Protein AF-A0A0K8RK42-F1 (afdb_monomer)

Foldseek 3Di:
DVVVVVVVVVVVCVVPDDPVPDDDDDDDDPPDDDDPVNVVVVVVVVVVVCCVVPPDCVPDDDDDDDDPDDDDDPVRVVVVVVD

Radius of gyration: 38.53 Å; Cα contacts (8 Å, |Δi|>4): 2; chains: 1; bounding box: 60×52×88 Å

pLDDT: mean 89.81, std 7.63, range [57.62, 97.62]

Mean predicted aligned error: 13.76 Å

Organism: Ixodes ricinus (NCBI:txid34613)

Secondary structure (DSSP, 8-state):
-HHHHHHHHHHHHHHT--GGGSPP--------PPPHHHHHHHHHHHHHHHHHHT--GGGSPP-------PPPPHHHHHHHHT-

Structure (mmCIF, N/CA/C/O backbone):
data_AF-A0A0K8RK42-F1
#
_entry.id   AF-A0A0K8RK42-F1
#
loop_
_atom_site.group_PDB
_atom_site.id
_atom_site.type_symbol
_atom_site.label_atom_id
_atom_site.label_alt_id
_atom_site.label_comp_id
_atom_site.label_asym_id
_atom_site.label_entity_id
_atom_site.label_seq_id
_atom_site.pdbx_PDB_ins_code
_atom_site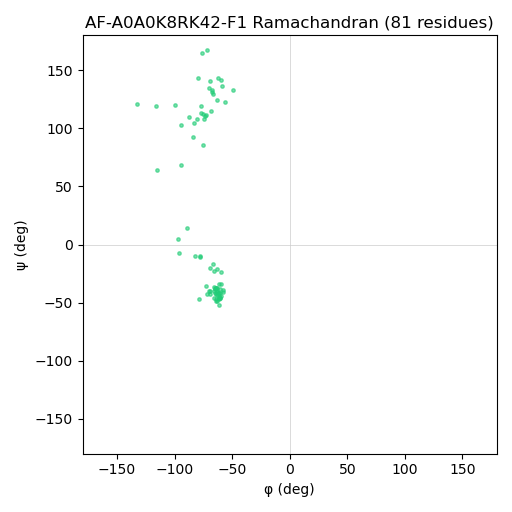.Cartn_x
_atom_site.Cartn_y
_atom_site.Cartn_z
_atom_site.occupancy
_atom_site.B_iso_or_equiv
_atom_site.auth_seq_id
_atom_site.auth_comp_id
_atom_site.auth_asym_id
_atom_site.auth_atom_id
_atom_site.pdbx_PDB_model_num
ATOM 1 N N . MET A 1 1 ? 8.152 38.782 -51.455 1.00 57.62 1 MET A N 1
ATOM 2 C CA . MET A 1 1 ? 9.052 38.312 -52.535 1.00 57.62 1 MET A CA 1
ATOM 3 C C . MET A 1 1 ? 10.325 37.614 -52.033 1.00 57.62 1 MET A C 1
ATOM 5 O O . MET A 1 1 ? 10.857 36.804 -52.774 1.00 57.62 1 MET A O 1
ATOM 9 N N . ASN A 1 2 ? 10.788 37.812 -50.787 1.00 63.50 2 ASN A N 1
ATOM 10 C CA . ASN A 1 2 ? 11.985 37.113 -50.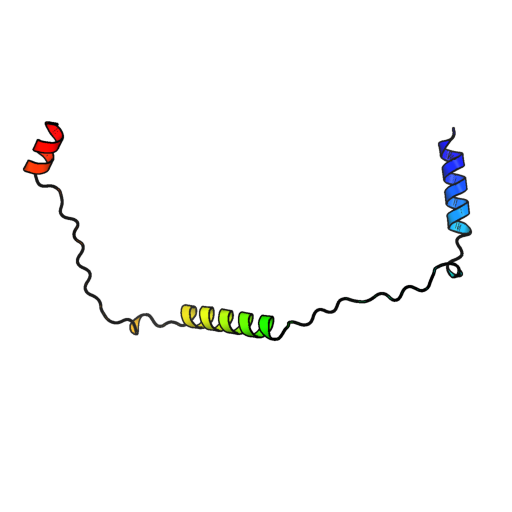264 1.00 63.50 2 ASN A CA 1
ATOM 11 C C . ASN A 1 2 ? 11.741 35.682 -49.735 1.00 63.50 2 ASN A C 1
ATOM 13 O O . ASN A 1 2 ? 12.690 34.956 -49.456 1.00 63.50 2 ASN A O 1
ATOM 17 N N . SER A 1 3 ? 10.485 35.259 -49.589 1.00 73.31 3 SER A N 1
ATOM 18 C CA . SER A 1 3 ? 10.100 33.948 -49.049 1.00 73.31 3 SER A CA 1
ATOM 19 C C . SER A 1 3 ? 10.393 32.790 -50.009 1.00 73.31 3 SER A C 1
ATOM 21 O O . SER A 1 3 ? 10.920 31.762 -49.586 1.00 73.31 3 SER A O 1
ATOM 23 N N . ASP A 1 4 ? 10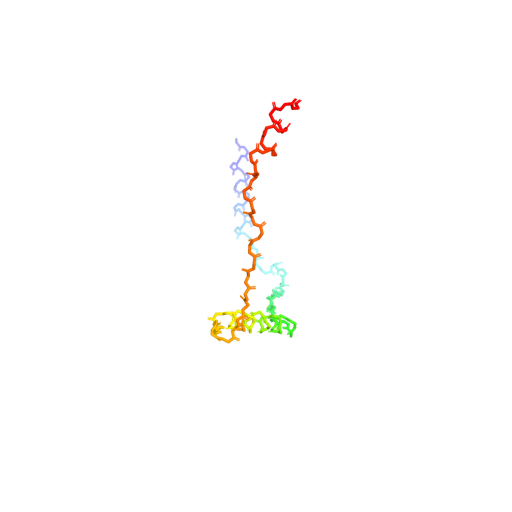.105 32.965 -51.301 1.00 79.19 4 ASP A N 1
ATOM 24 C CA . ASP A 1 4 ? 10.258 31.901 -52.303 1.00 79.19 4 ASP A CA 1
ATOM 25 C C . ASP A 1 4 ? 11.725 31.622 -52.629 1.00 79.19 4 ASP A C 1
ATOM 27 O O . ASP A 1 4 ? 12.124 30.466 -52.770 1.00 79.19 4 ASP A O 1
ATOM 31 N N . SER A 1 5 ? 12.548 32.673 -52.643 1.00 83.12 5 SER A N 1
ATOM 32 C CA . SER A 1 5 ? 14.002 32.559 -52.791 1.00 83.12 5 SER A CA 1
ATOM 33 C C . SER A 1 5 ? 14.619 31.755 -51.638 1.00 83.12 5 SER A C 1
ATOM 35 O O . SER A 1 5 ? 15.353 30.789 -51.860 1.00 83.12 5 SER A O 1
ATOM 37 N N . ASN A 1 6 ? 14.224 32.060 -50.397 1.00 86.38 6 ASN A N 1
ATOM 38 C CA . ASN A 1 6 ? 14.694 31.334 -49.216 1.00 86.38 6 ASN A CA 1
ATOM 39 C C . ASN A 1 6 ? 14.236 29.866 -49.212 1.00 86.38 6 ASN A C 1
ATOM 41 O O . ASN A 1 6 ? 15.007 28.974 -48.850 1.00 86.38 6 ASN A O 1
ATOM 45 N N . ARG A 1 7 ? 13.003 29.589 -49.658 1.00 89.88 7 ARG A N 1
ATOM 46 C CA . ARG A 1 7 ? 12.486 28.218 -49.790 1.00 89.88 7 ARG A CA 1
ATOM 47 C C . ARG A 1 7 ? 13.253 27.422 -50.844 1.00 89.88 7 ARG A C 1
ATOM 49 O O . ARG A 1 7 ? 13.577 26.259 -50.608 1.00 89.88 7 ARG A O 1
ATOM 56 N N . GLN A 1 8 ? 13.568 28.035 -51.983 1.00 88.19 8 GLN A N 1
ATOM 57 C CA . GLN A 1 8 ? 14.315 27.376 -53.050 1.00 88.19 8 GLN A CA 1
ATOM 58 C C . GLN A 1 8 ? 15.751 27.047 -52.619 1.00 88.19 8 GLN A C 1
ATOM 60 O O . GLN A 1 8 ? 16.230 25.942 -52.882 1.00 88.19 8 GLN A O 1
ATOM 65 N N . ALA A 1 9 ? 16.401 27.959 -51.891 1.00 88.00 9 ALA A N 1
ATOM 66 C CA . ALA A 1 9 ? 17.720 27.725 -51.307 1.00 88.00 9 ALA A CA 1
ATOM 67 C C . ALA A 1 9 ? 17.706 26.563 -50.295 1.00 88.00 9 ALA A C 1
ATOM 69 O O . ALA A 1 9 ? 18.554 25.672 -50.360 1.00 88.00 9 ALA A O 1
ATOM 70 N N . LEU A 1 10 ? 16.703 26.509 -49.410 1.00 90.56 10 LEU A N 1
ATOM 71 C CA . LEU A 1 10 ? 16.538 25.415 -48.446 1.00 90.56 10 LEU A CA 1
ATOM 72 C C . LEU A 1 10 ? 16.356 24.054 -49.138 1.00 90.56 10 LEU A C 1
ATOM 74 O O . LEU A 1 10 ? 17.013 23.081 -48.769 1.00 90.56 10 LEU A O 1
ATOM 78 N N . LEU A 1 11 ? 15.500 23.982 -50.162 1.00 91.56 11 LEU A N 1
ATOM 79 C CA . LEU A 1 11 ? 15.264 22.748 -50.918 1.00 91.56 11 LEU A CA 1
ATOM 80 C C . LEU A 1 11 ? 16.519 22.276 -51.662 1.00 91.56 11 LEU A C 1
ATOM 82 O O . LEU A 1 11 ? 16.771 21.073 -51.719 1.00 91.56 11 LEU A O 1
ATOM 86 N N . GLY A 1 12 ? 17.316 23.202 -52.205 1.00 89.31 12 GLY A N 1
ATOM 87 C CA . GLY A 1 12 ? 18.609 22.886 -52.817 1.00 89.31 12 GLY A CA 1
ATOM 88 C C . GLY A 1 12 ? 19.585 22.268 -51.814 1.00 89.31 12 GLY A C 1
ATOM 89 O O . GLY A 1 12 ? 20.158 21.211 -52.077 1.00 89.31 12 GLY A O 1
ATOM 90 N N . ASN A 1 13 ? 19.691 22.868 -50.628 1.00 89.12 13 ASN A N 1
ATOM 91 C CA . ASN A 1 13 ? 20.570 22.388 -49.561 1.00 89.12 13 ASN A CA 1
ATOM 92 C C . ASN A 1 13 ? 20.173 20.997 -49.045 1.00 89.12 13 ASN A C 1
ATOM 94 O O . ASN A 1 13 ? 21.044 20.175 -48.769 1.00 89.12 13 ASN A O 1
ATOM 98 N N . ILE A 1 14 ? 18.871 20.707 -48.953 1.00 90.06 14 ILE A N 1
ATOM 99 C CA . ILE A 1 14 ? 18.368 19.386 -48.544 1.00 90.06 14 ILE A CA 1
ATOM 100 C C . ILE A 1 14 ? 18.644 18.332 -49.626 1.00 90.06 14 ILE A C 1
ATOM 102 O O . ILE A 1 14 ? 19.031 17.212 -49.301 1.00 90.06 14 ILE A O 1
ATOM 106 N N . LYS A 1 15 ? 18.479 18.676 -50.911 1.00 89.81 15 LYS A N 1
ATOM 107 C CA . LYS A 1 15 ? 18.740 17.750 -52.029 1.00 89.81 15 LYS A CA 1
ATOM 108 C C . LYS A 1 15 ? 20.216 17.358 -52.143 1.00 89.81 15 LYS A C 1
ATOM 110 O O . LYS A 1 15 ? 20.498 16.206 -52.445 1.00 89.81 15 LYS A O 1
ATOM 115 N N . GLY A 1 16 ? 21.135 18.293 -51.888 1.00 89.62 16 GLY A N 1
ATOM 116 C CA . GLY A 1 16 ? 22.589 18.060 -51.888 1.00 89.62 16 GLY A CA 1
ATOM 117 C C . GLY A 1 16 ? 23.159 17.619 -50.535 1.00 89.62 16 GLY A C 1
ATOM 118 O O . GLY A 1 16 ? 24.368 17.720 -50.296 1.00 89.62 16 GLY A O 1
ATOM 119 N N . PHE A 1 17 ? 22.299 17.205 -49.603 1.00 92.38 17 PHE A N 1
ATOM 120 C CA . PHE A 1 17 ? 22.740 16.798 -48.281 1.00 92.38 17 PHE A CA 1
ATOM 121 C C . PHE A 1 17 ? 23.449 15.437 -48.335 1.00 92.38 17 PHE A C 1
ATOM 123 O O . PHE A 1 17 ? 22.836 14.387 -48.528 1.00 92.38 17 PHE A O 1
ATOM 130 N N . GLU A 1 18 ? 24.757 15.456 -48.095 1.00 91.81 18 GLU A N 1
ATOM 131 C CA . GLU A 1 18 ? 25.583 14.248 -48.078 1.00 91.81 18 GLU A CA 1
ATOM 132 C C . GLU A 1 18 ? 25.488 13.576 -46.712 1.00 91.81 18 GLU A C 1
ATOM 134 O O . GLU A 1 18 ? 26.113 14.010 -45.739 1.00 91.81 18 GLU A O 1
ATOM 139 N N . LYS A 1 19 ? 24.743 12.473 -46.645 1.00 87.44 19 LYS A N 1
ATOM 140 C CA . LYS A 1 19 ? 24.598 11.667 -45.423 1.00 87.44 19 LYS A CA 1
ATOM 141 C C . LYS A 1 19 ? 25.934 11.117 -44.910 1.00 87.44 19 LYS A C 1
ATOM 143 O O . LYS A 1 19 ? 26.061 10.868 -43.719 1.00 87.44 19 LYS A O 1
ATOM 148 N N . SER A 1 20 ? 26.933 10.976 -45.781 1.00 88.75 20 SER A N 1
ATOM 149 C CA . SER A 1 20 ? 28.300 10.560 -45.440 1.00 88.75 20 SER A CA 1
ATOM 150 C C . SER A 1 20 ? 29.051 11.576 -44.568 1.00 88.75 20 SER A C 1
ATOM 152 O O . SER A 1 20 ? 29.973 11.199 -43.850 1.00 88.75 20 SER A O 1
ATOM 154 N N . ARG A 1 21 ? 28.649 12.859 -44.588 1.00 90.81 21 ARG A N 1
ATOM 155 C CA . ARG A 1 21 ? 29.219 13.911 -43.727 1.00 90.81 21 ARG A CA 1
ATOM 156 C C . ARG A 1 21 ? 28.690 13.856 -42.292 1.00 90.81 21 ARG A C 1
ATOM 158 O O . ARG A 1 21 ? 29.236 14.539 -41.423 1.00 90.81 21 ARG A O 1
ATOM 165 N N . LEU A 1 22 ? 27.649 13.062 -42.025 1.00 90.62 22 LEU A N 1
ATOM 166 C CA . LEU A 1 22 ? 27.159 12.850 -40.668 1.00 90.62 22 LEU A CA 1
ATOM 167 C C . LEU A 1 22 ? 28.204 12.091 -39.851 1.00 90.62 22 LEU A C 1
ATOM 169 O O . LEU A 1 22 ? 28.701 11.040 -40.253 1.00 90.62 22 LEU A O 1
ATOM 173 N N . LYS A 1 23 ? 28.525 12.617 -38.669 1.00 91.06 23 LYS A N 1
ATOM 174 C CA . LYS A 1 23 ? 29.382 11.908 -37.721 1.00 91.06 23 LYS A CA 1
ATOM 175 C C . LYS A 1 23 ? 28.645 10.674 -37.213 1.00 91.06 23 LYS A C 1
ATOM 177 O O . LYS A 1 23 ? 27.493 10.770 -36.783 1.00 91.06 23 LYS A O 1
ATOM 182 N N . HIS A 1 24 ? 29.325 9.528 -37.234 1.00 88.12 24 HIS A N 1
ATOM 183 C CA . HIS A 1 24 ? 28.816 8.335 -36.575 1.00 88.12 24 HIS A CA 1
ATOM 184 C C . HIS A 1 24 ? 28.568 8.654 -35.100 1.00 88.12 24 HIS A C 1
ATOM 186 O O . HIS A 1 24 ? 29.472 9.090 -34.387 1.00 88.12 24 HIS A O 1
ATOM 192 N N . THR A 1 25 ? 27.330 8.458 -34.666 1.00 86.12 25 THR A N 1
ATOM 193 C CA . THR A 1 25 ? 26.931 8.636 -33.275 1.00 86.12 25 THR A CA 1
ATOM 194 C C . THR A 1 25 ? 26.489 7.283 -32.756 1.00 86.12 25 THR A C 1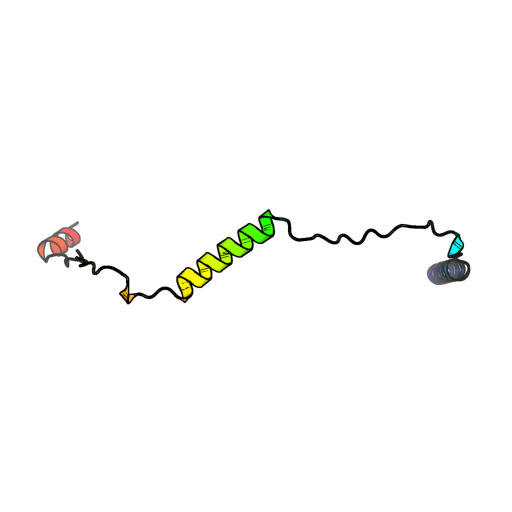
ATOM 196 O O . THR A 1 25 ? 25.544 6.696 -33.280 1.00 86.12 25 THR A O 1
ATOM 199 N N . VAL A 1 26 ? 27.169 6.783 -31.726 1.00 83.38 26 VAL A N 1
ATOM 200 C CA . VAL A 1 26 ? 26.740 5.571 -31.029 1.00 83.38 26 VAL A CA 1
ATOM 201 C C . VAL A 1 26 ? 25.542 5.932 -30.157 1.00 83.38 26 VAL A C 1
ATOM 203 O O . VAL A 1 26 ? 25.683 6.608 -29.135 1.00 83.38 26 VAL A O 1
ATOM 206 N N . THR A 1 27 ? 24.350 5.491 -30.547 1.00 81.12 27 THR A N 1
ATOM 207 C CA . THR A 1 27 ? 23.149 5.654 -29.725 1.00 81.12 27 THR A CA 1
ATOM 208 C C . THR A 1 27 ? 23.212 4.685 -28.545 1.00 81.12 27 THR A C 1
ATOM 210 O O . THR A 1 27 ? 23.095 3.473 -28.714 1.00 81.12 27 THR A O 1
ATOM 213 N N . LYS A 1 28 ? 23.390 5.204 -27.325 1.00 80.25 28 LYS A N 1
ATOM 214 C CA . LYS A 1 28 ? 23.261 4.402 -26.100 1.00 80.25 28 LYS A CA 1
ATOM 215 C C . LYS A 1 28 ? 21.785 4.260 -25.737 1.00 80.25 28 LYS A C 1
ATOM 217 O O . LYS A 1 28 ? 21.174 5.213 -25.256 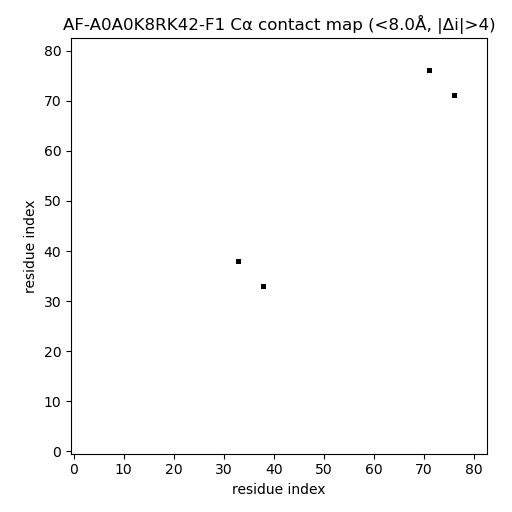1.00 80.25 28 LYS A O 1
ATOM 222 N N . VAL A 1 29 ? 21.224 3.066 -25.921 1.00 78.81 29 VAL A N 1
ATOM 223 C CA . VAL A 1 29 ? 19.935 2.708 -25.315 1.00 78.81 29 VAL A CA 1
ATOM 224 C C . VAL A 1 29 ? 20.152 2.615 -23.807 1.00 78.81 29 VAL A C 1
ATOM 226 O O . VAL A 1 29 ? 20.909 1.770 -23.333 1.00 78.81 29 VAL A O 1
ATOM 229 N N . LYS A 1 30 ? 19.514 3.501 -23.039 1.00 80.25 30 LYS A N 1
ATOM 230 C CA . LYS A 1 30 ? 19.523 3.421 -21.576 1.00 80.25 30 LYS A CA 1
ATOM 231 C C . LYS A 1 30 ? 18.582 2.296 -21.140 1.00 80.25 30 LYS A C 1
ATOM 233 O O . LYS A 1 30 ? 17.408 2.531 -20.883 1.00 80.25 30 LYS A O 1
ATOM 238 N N . GLN A 1 31 ? 19.086 1.065 -21.103 1.00 72.56 31 GLN A N 1
ATOM 239 C CA . GLN A 1 31 ? 18.379 -0.056 -20.487 1.00 72.56 31 GLN A CA 1
ATOM 240 C C . GLN A 1 31 ? 18.655 -0.038 -18.983 1.00 72.56 31 GLN A C 1
ATOM 242 O O . GLN A 1 31 ? 19.665 -0.568 -18.521 1.00 72.56 31 GLN A O 1
ATOM 247 N N . PHE A 1 32 ? 17.778 0.613 -18.221 1.00 79.88 32 PHE A N 1
ATOM 248 C CA . PHE A 1 32 ? 17.805 0.519 -16.767 1.00 79.88 32 PHE A CA 1
ATOM 249 C C . PHE A 1 32 ? 17.195 -0.819 -16.367 1.00 79.88 32 PHE A C 1
ATOM 251 O O . PHE A 1 32 ? 16.014 -1.068 -16.600 1.00 79.88 32 PHE A O 1
ATOM 258 N N . LYS A 1 33 ? 18.021 -1.702 -15.811 1.00 85.62 33 LYS A N 1
ATOM 259 C CA . LYS A 1 33 ? 17.513 -2.872 -15.101 1.00 85.62 33 LYS A CA 1
ATOM 260 C C . LYS A 1 33 ? 17.091 -2.420 -13.704 1.00 85.62 33 LYS A C 1
ATOM 262 O O . LYS A 1 33 ? 17.801 -1.579 -13.145 1.00 85.62 33 LYS A O 1
ATOM 267 N N . PRO A 1 34 ? 16.006 -2.976 -13.142 1.00 90.25 34 PRO A N 1
ATOM 268 C CA . PRO A 1 34 ? 15.724 -2.812 -11.725 1.00 90.25 34 PRO A CA 1
ATOM 269 C C . PRO A 1 34 ? 16.976 -3.136 -10.910 1.00 90.25 34 PRO A C 1
ATOM 271 O O . PRO A 1 34 ? 17.673 -4.124 -11.172 1.00 90.25 34 PRO A O 1
ATOM 274 N N . THR A 1 35 ? 17.297 -2.266 -9.963 1.00 92.69 35 THR A N 1
ATOM 275 C CA . THR A 1 35 ? 18.344 -2.513 -8.979 1.00 92.69 35 THR A CA 1
ATOM 276 C C . THR A 1 35 ? 17.872 -3.571 -7.983 1.00 92.69 35 THR A C 1
ATOM 278 O O . THR A 1 35 ? 16.690 -3.902 -7.909 1.00 92.69 35 THR A O 1
ATOM 281 N N . LYS A 1 36 ? 18.793 -4.111 -7.178 1.00 93.62 36 LYS A N 1
ATOM 282 C CA . LYS A 1 36 ? 18.411 -5.017 -6.082 1.00 93.62 36 LYS A CA 1
ATOM 283 C C . LYS A 1 36 ? 17.434 -4.345 -5.111 1.00 93.62 36 LYS A C 1
ATOM 285 O O . LYS A 1 36 ? 16.464 -4.974 -4.714 1.00 93.62 36 LYS A O 1
ATOM 290 N N . GLN A 1 37 ? 17.652 -3.061 -4.828 1.00 95.00 37 GLN A N 1
ATOM 291 C CA . GLN A 1 37 ? 16.788 -2.255 -3.970 1.00 95.00 37 GLN A CA 1
ATOM 292 C C . GLN A 1 37 ? 15.375 -2.101 -4.552 1.00 95.00 37 GLN A C 1
ATOM 294 O O . GLN A 1 37 ? 14.395 -2.219 -3.820 1.00 95.00 37 GLN A O 1
ATOM 299 N N . ASP A 1 38 ? 15.251 -1.888 -5.865 1.00 94.19 38 ASP A N 1
ATOM 300 C CA . ASP A 1 38 ? 13.939 -1.801 -6.522 1.00 94.19 38 ASP A CA 1
ATOM 301 C C . ASP A 1 38 ? 13.159 -3.117 -6.372 1.00 94.19 38 ASP A C 1
ATOM 303 O O . ASP A 1 38 ? 11.977 -3.113 -6.049 1.00 94.19 38 ASP A O 1
ATOM 307 N N . ILE A 1 39 ? 13.839 -4.256 -6.530 1.00 94.38 39 ILE A N 1
ATOM 308 C CA . ILE A 1 39 ? 13.222 -5.585 -6.398 1.00 94.38 39 ILE A CA 1
ATOM 309 C C . ILE A 1 39 ? 12.835 -5.879 -4.943 1.00 94.38 39 ILE A C 1
ATOM 311 O O . ILE A 1 39 ? 11.767 -6.432 -4.684 1.00 94.38 39 ILE A O 1
ATOM 315 N N . GLU A 1 40 ? 13.705 -5.537 -3.993 1.00 96.12 40 GLU A N 1
ATOM 316 C CA . GLU A 1 40 ? 13.458 -5.730 -2.561 1.00 96.12 40 GLU A CA 1
ATOM 317 C C . GLU A 1 40 ? 12.270 -4.885 -2.093 1.00 96.12 40 GLU A C 1
ATOM 319 O O . GLU A 1 40 ? 11.338 -5.431 -1.506 1.00 96.12 40 GLU A O 1
ATOM 324 N N . SER A 1 41 ? 12.238 -3.598 -2.449 1.00 96.06 41 SER A N 1
ATOM 325 C CA . SER A 1 41 ? 11.116 -2.715 -2.110 1.00 96.06 41 SER A CA 1
ATOM 326 C C . SER A 1 41 ? 9.791 -3.167 -2.735 1.00 96.06 41 SER A C 1
ATOM 328 O O . SER A 1 41 ? 8.765 -3.182 -2.054 1.00 96.06 41 SER A O 1
ATOM 330 N N . GLU A 1 42 ? 9.790 -3.605 -4.000 1.00 96.12 42 GLU A N 1
ATOM 331 C CA . GLU A 1 42 ? 8.582 -4.139 -4.640 1.00 96.12 42 GLU A CA 1
ATOM 332 C C . GLU A 1 42 ? 8.093 -5.411 -3.935 1.00 96.12 42 GLU A C 1
ATOM 334 O O . GLU A 1 42 ? 6.890 -5.595 -3.732 1.00 96.12 42 GLU A O 1
ATOM 339 N N . LYS A 1 43 ? 9.017 -6.288 -3.529 1.00 95.88 43 LYS A N 1
ATOM 340 C CA . LYS A 1 43 ? 8.688 -7.512 -2.798 1.00 95.88 43 LYS A CA 1
ATOM 341 C C . LYS A 1 43 ? 8.079 -7.206 -1.430 1.00 95.88 43 LYS A C 1
ATOM 343 O O . LYS A 1 43 ? 7.059 -7.800 -1.094 1.00 95.88 43 LYS A O 1
ATOM 348 N N . GLU A 1 44 ? 8.672 -6.292 -0.667 1.00 96.62 44 GLU A N 1
ATOM 349 C CA . GLU A 1 44 ? 8.139 -5.857 0.630 1.00 96.62 44 GLU A CA 1
ATOM 350 C C . GLU A 1 44 ? 6.734 -5.264 0.484 1.00 96.62 44 GLU A C 1
ATOM 352 O O . GLU A 1 44 ? 5.822 -5.619 1.233 1.00 96.62 44 GLU A O 1
ATOM 357 N N . HIS A 1 45 ? 6.526 -4.418 -0.529 1.00 97.00 45 HIS A N 1
ATOM 358 C CA . HIS A 1 45 ? 5.223 -3.818 -0.791 1.00 97.00 45 HIS A CA 1
ATOM 359 C C . HIS A 1 45 ? 4.162 -4.863 -1.157 1.00 97.00 45 HIS A C 1
ATOM 361 O O . HIS A 1 45 ? 3.056 -4.830 -0.619 1.00 97.00 45 HIS A O 1
ATOM 367 N N . LYS A 1 46 ? 4.503 -5.833 -2.017 1.00 97.19 46 LYS A N 1
ATOM 368 C CA . LYS A 1 46 ? 3.600 -6.943 -2.358 1.00 97.19 46 LYS A CA 1
ATOM 369 C C . LYS A 1 46 ? 3.237 -7.778 -1.140 1.00 97.19 46 LYS A C 1
ATOM 371 O O . LYS A 1 46 ? 2.062 -8.038 -0.923 1.00 97.19 46 LYS A O 1
ATOM 376 N N . GLN A 1 47 ? 4.221 -8.132 -0.314 1.00 96.62 47 GLN A N 1
ATOM 377 C CA . GLN A 1 47 ? 3.983 -8.889 0.917 1.00 96.62 47 GLN A CA 1
ATOM 378 C C . GLN A 1 47 ? 3.064 -8.140 1.888 1.00 96.62 47 GLN A C 1
ATOM 380 O O . GLN A 1 47 ? 2.213 -8.756 2.526 1.00 96.62 47 GLN A O 1
ATOM 385 N N . MET A 1 48 ? 3.207 -6.815 1.989 1.00 96.88 48 MET A N 1
ATOM 386 C CA . MET A 1 48 ? 2.319 -5.984 2.798 1.00 96.88 48 MET A CA 1
ATOM 387 C C . MET A 1 48 ? 0.880 -6.021 2.275 1.00 96.88 48 MET A C 1
ATOM 389 O O . MET A 1 48 ? -0.041 -6.239 3.059 1.00 96.88 48 MET A O 1
ATOM 393 N N . ILE A 1 49 ? 0.690 -5.824 0.966 1.00 97.62 49 ILE A N 1
ATOM 394 C CA . ILE A 1 49 ? -0.637 -5.846 0.339 1.00 97.62 49 ILE A CA 1
ATOM 395 C C . ILE A 1 49 ? -1.286 -7.217 0.517 1.00 97.62 49 ILE A C 1
ATOM 397 O O . ILE A 1 49 ? -2.388 -7.295 1.049 1.00 97.62 49 ILE A O 1
ATOM 401 N N . GLU A 1 50 ? -0.586 -8.294 0.158 1.00 97.25 50 GLU A N 1
ATOM 402 C CA . GLU A 1 50 ? -1.084 -9.666 0.303 1.00 97.25 50 GLU A CA 1
ATOM 403 C C . GLU A 1 50 ? -1.447 -9.976 1.760 1.00 97.25 50 GLU A C 1
ATOM 405 O O . GLU A 1 50 ? -2.488 -10.577 2.033 1.00 97.25 50 GLU A O 1
ATOM 410 N N . GLY A 1 51 ? -0.622 -9.527 2.709 1.00 96.12 51 GLY A N 1
ATOM 411 C CA . GLY A 1 51 ? -0.877 -9.680 4.137 1.00 96.12 51 GLY A CA 1
ATOM 412 C C . GLY A 1 51 ? -2.151 -8.979 4.605 1.00 96.12 51 GLY A C 1
ATOM 413 O O . GLY A 1 51 ? -2.816 -9.506 5.490 1.00 96.12 51 GLY A O 1
ATOM 414 N N . ILE A 1 52 ? -2.508 -7.833 4.014 1.00 95.75 52 ILE A N 1
ATOM 415 C CA . ILE A 1 52 ? -3.745 -7.096 4.314 1.00 95.75 52 ILE A CA 1
ATOM 416 C C . ILE A 1 52 ? -4.946 -7.738 3.611 1.00 95.75 52 ILE A C 1
ATOM 418 O O . ILE A 1 52 ? -5.971 -7.965 4.248 1.00 95.75 52 ILE A O 1
ATOM 422 N N . GLU A 1 53 ? -4.828 -8.055 2.320 1.00 96.75 53 GLU A N 1
ATOM 423 C CA . GLU A 1 53 ? -5.913 -8.629 1.510 1.00 96.75 53 GLU A CA 1
ATOM 424 C C . GLU A 1 53 ? -6.357 -10.001 2.021 1.00 96.75 53 GLU A C 1
ATOM 426 O O . GLU A 1 53 ? -7.544 -10.323 2.012 1.00 96.75 53 GLU A O 1
ATOM 431 N N . THR A 1 54 ? -5.403 -10.810 2.486 1.00 96.69 54 THR A N 1
ATOM 432 C CA . THR A 1 54 ? -5.656 -12.168 2.988 1.00 96.69 54 THR A CA 1
ATOM 433 C C . THR A 1 54 ? -5.782 -12.235 4.508 1.00 96.69 54 THR A C 1
ATOM 435 O O . THR A 1 54 ? -5.902 -13.329 5.073 1.00 96.69 54 THR A O 1
ATOM 438 N N . PHE A 1 55 ? -5.750 -11.086 5.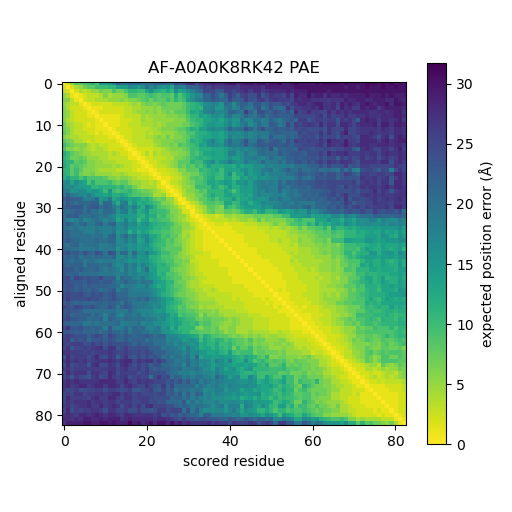192 1.00 96.88 55 PHE A N 1
ATOM 439 C CA . PHE A 1 55 ? -5.884 -11.052 6.639 1.00 96.88 55 PHE A CA 1
ATOM 440 C C . PHE A 1 55 ? -7.258 -11.572 7.056 1.00 96.88 55 PHE A C 1
ATOM 442 O O . PHE A 1 55 ? -8.291 -11.052 6.647 1.00 96.88 55 PHE A O 1
ATOM 449 N N . ASP A 1 56 ? -7.259 -12.586 7.914 1.00 96.50 56 ASP A N 1
ATOM 450 C CA . ASP A 1 56 ? -8.466 -13.165 8.489 1.00 96.50 56 ASP A CA 1
ATOM 451 C C . ASP A 1 56 ? -8.851 -12.396 9.767 1.00 96.50 56 ASP A C 1
ATOM 453 O O . ASP A 1 56 ? -8.155 -12.529 10.783 1.00 96.50 56 ASP A O 1
ATOM 457 N N . PRO A 1 57 ? -9.955 -11.618 9.764 1.00 95.06 57 PRO A N 1
ATOM 458 C CA . PRO A 1 57 ? -10.360 -10.821 10.918 1.00 95.06 57 PRO A CA 1
ATOM 459 C C . PRO A 1 57 ? -10.704 -11.664 12.148 1.00 95.06 57 PRO A C 1
ATOM 461 O O . PRO A 1 57 ? -10.642 -11.152 13.263 1.00 95.06 57 PRO A O 1
ATOM 464 N N . SER A 1 58 ? -11.024 -12.954 11.982 1.00 95.19 58 SER A N 1
ATOM 465 C CA . SER A 1 58 ? -11.322 -13.849 13.108 1.00 95.19 58 SER A CA 1
ATOM 466 C C . SER A 1 58 ? -10.103 -14.117 14.001 1.00 95.19 58 SER A C 1
ATOM 468 O O . SER A 1 58 ? -10.251 -14.523 15.152 1.00 95.19 58 SER A O 1
ATOM 470 N N . LYS A 1 59 ? -8.891 -13.829 13.504 1.00 95.75 59 LYS A N 1
ATOM 471 C CA . LYS A 1 59 ? -7.641 -13.903 14.273 1.00 95.75 59 LYS A CA 1
ATOM 472 C C . LYS A 1 59 ? -7.446 -12.708 15.210 1.00 95.75 59 LYS A C 1
ATOM 474 O O . LYS A 1 59 ? -6.518 -12.727 16.023 1.00 95.75 59 LYS A O 1
ATOM 479 N N . LEU A 1 60 ? -8.275 -11.664 15.108 1.00 96.06 60 LEU A N 1
ATOM 480 C CA . LEU A 1 60 ? -8.248 -10.550 16.050 1.00 96.06 60 LEU A CA 1
ATOM 481 C C . LEU A 1 60 ? -8.766 -11.007 17.413 1.00 96.06 60 LEU A C 1
ATOM 483 O O . LEU A 1 60 ? -9.793 -11.672 17.531 1.00 96.06 60 LEU A O 1
ATOM 487 N N . LYS A 1 61 ? -8.053 -10.620 18.471 1.00 95.44 61 LYS A N 1
ATOM 488 C CA . LYS A 1 61 ? -8.520 -10.847 19.839 1.00 95.44 61 LYS A CA 1
ATOM 489 C C . LYS A 1 61 ? -9.732 -9.961 20.107 1.00 95.44 61 LYS A C 1
ATOM 491 O O . LYS A 1 61 ? -9.746 -8.798 19.709 1.00 95.44 61 LYS A O 1
ATOM 496 N N . HIS A 1 62 ? -10.712 -10.506 20.821 1.00 94.44 62 HIS A N 1
ATOM 497 C CA . HIS A 1 62 ? -11.847 -9.722 21.285 1.00 94.44 62 HIS A CA 1
ATOM 498 C C . HIS A 1 62 ? -11.371 -8.567 22.178 1.00 94.44 62 HIS A C 1
ATOM 500 O O . HIS A 1 62 ? -10.511 -8.758 23.041 1.00 94.44 62 HIS A O 1
ATOM 506 N N . ALA A 1 63 ? -11.944 -7.386 21.962 1.00 92.62 63 ALA A N 1
ATOM 507 C CA . ALA A 1 63 ? -11.722 -6.203 22.775 1.00 92.62 63 ALA A CA 1
ATOM 508 C C . ALA A 1 63 ? -13.079 -5.579 23.116 1.00 92.62 63 ALA A C 1
ATOM 510 O O . ALA A 1 63 ? -13.834 -5.206 22.219 1.00 92.62 63 ALA A O 1
ATOM 511 N N . GLU A 1 64 ? -13.381 -5.465 24.408 1.00 93.19 64 GLU A N 1
ATOM 512 C CA . GLU A 1 64 ? -14.557 -4.739 24.887 1.00 93.19 64 GLU A CA 1
ATOM 513 C C . GLU A 1 64 ? -14.281 -3.231 24.829 1.00 93.19 64 GLU A C 1
ATOM 5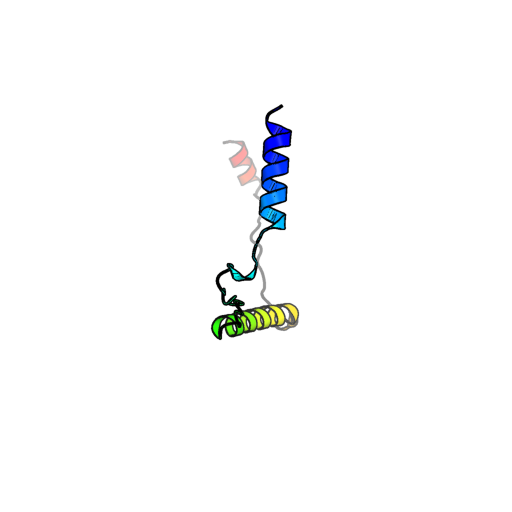15 O O . GLU A 1 64 ? -13.359 -2.723 25.470 1.00 93.19 64 GLU A O 1
ATOM 520 N N . THR A 1 65 ? -15.074 -2.497 24.049 1.00 90.94 65 THR A N 1
ATOM 521 C CA . THR A 1 65 ? -14.954 -1.040 23.911 1.00 90.94 65 THR A CA 1
ATOM 522 C C . THR A 1 65 ? -15.991 -0.331 24.778 1.00 90.94 65 THR A C 1
ATOM 524 O O . THR A 1 65 ? -17.191 -0.502 24.568 1.00 90.94 65 THR A O 1
ATOM 527 N N . LEU A 1 66 ? -15.538 0.501 25.722 1.00 92.31 66 LEU A N 1
ATOM 528 C CA . LEU A 1 66 ? -16.405 1.357 26.540 1.00 92.31 66 LEU A CA 1
ATOM 529 C C . LEU A 1 66 ? -16.517 2.756 25.921 1.00 92.31 66 LEU A C 1
ATOM 531 O O . LEU A 1 66 ? -15.612 3.580 26.064 1.00 92.31 66 LEU A O 1
ATOM 535 N N . GLU A 1 67 ? -17.640 3.038 25.262 1.00 90.19 67 GLU A N 1
ATOM 536 C CA . GLU A 1 67 ? -17.954 4.379 24.766 1.00 90.19 67 GLU A CA 1
ATOM 537 C C . GLU A 1 67 ? -18.387 5.286 25.929 1.00 90.19 67 GLU A C 1
ATOM 539 O O . GLU A 1 67 ? -19.439 5.101 26.541 1.00 90.19 67 GLU A O 1
ATOM 544 N N . LYS A 1 68 ? -17.564 6.287 26.253 1.00 90.25 68 LYS A N 1
ATOM 545 C CA . LYS A 1 68 ? -17.861 7.288 27.288 1.00 90.25 68 LYS A CA 1
ATOM 546 C C . LYS A 1 68 ? -18.487 8.528 26.662 1.00 90.25 68 LYS A C 1
ATOM 548 O O . LYS A 1 68 ? -17.873 9.590 26.644 1.00 90.25 68 LYS A O 1
ATOM 553 N N . ASN A 1 69 ? -19.708 8.374 26.166 1.00 91.25 69 ASN A N 1
ATOM 554 C CA . ASN A 1 69 ? -20.495 9.463 25.592 1.00 91.25 69 ASN A CA 1
ATOM 555 C C . ASN A 1 69 ? -21.758 9.739 26.435 1.00 91.25 69 ASN A C 1
ATOM 557 O O . ASN A 1 69 ? -22.875 9.477 25.982 1.00 91.25 69 ASN A O 1
ATOM 561 N N . PRO A 1 70 ? -21.617 10.176 27.705 1.00 89.88 70 PRO A N 1
ATOM 562 C CA . PRO A 1 70 ? -22.773 10.530 28.515 1.00 89.88 70 PRO A CA 1
ATOM 563 C C . PRO A 1 70 ? -23.434 11.788 27.948 1.00 89.88 70 PRO A C 1
ATOM 565 O O . PRO A 1 70 ? -22.770 12.789 27.681 1.00 89.88 70 PRO A O 1
ATOM 568 N N . LEU A 1 71 ? -24.759 11.752 27.809 1.00 90.06 71 LEU A N 1
ATOM 569 C CA . LEU A 1 71 ? -25.521 12.960 27.514 1.00 90.06 71 LEU A CA 1
ATOM 570 C C . LEU A 1 71 ? -25.362 13.964 28.668 1.00 90.06 71 LEU A C 1
ATOM 572 O O . LEU A 1 71 ? -25.320 13.546 29.832 1.00 90.06 71 LEU A O 1
ATOM 576 N N . PRO A 1 72 ? -25.298 15.276 28.376 1.00 92.31 72 PRO A N 1
ATOM 577 C CA . PRO A 1 72 ? -25.260 16.286 29.422 1.00 92.31 72 PRO A CA 1
ATOM 578 C C . PRO A 1 72 ? -26.513 16.181 30.296 1.00 92.31 72 PRO A C 1
ATOM 580 O O . PRO A 1 72 ? -27.619 15.921 29.809 1.00 92.31 72 PRO A O 1
ATOM 583 N N . THR A 1 73 ? -26.348 16.377 31.604 1.00 92.94 73 THR A N 1
ATOM 584 C CA . THR A 1 73 ? -27.482 16.377 32.532 1.00 92.94 73 THR A CA 1
ATOM 585 C C . THR A 1 73 ? -28.262 17.688 32.429 1.00 92.94 73 THR A C 1
ATOM 587 O O . THR A 1 73 ? -27.788 18.682 31.872 1.00 92.94 73 THR A O 1
ATOM 590 N N . LYS A 1 74 ? -29.483 17.719 32.976 1.00 93.19 74 LYS A N 1
ATOM 591 C CA . LYS A 1 74 ? -30.332 18.922 32.943 1.00 93.19 74 LYS A CA 1
ATOM 592 C C . LYS A 1 74 ? -29.670 20.111 33.643 1.00 93.19 74 LYS A C 1
ATOM 594 O O . LYS A 1 74 ? -29.852 21.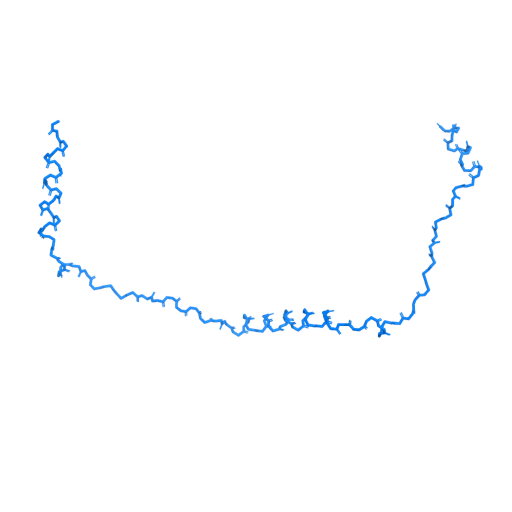243 33.207 1.00 93.19 74 LYS A O 1
ATOM 599 N N . GLU A 1 75 ? -28.898 19.848 34.693 1.00 92.44 75 GLU A N 1
ATOM 600 C CA . GLU A 1 75 ? -28.154 20.843 35.465 1.00 92.44 75 GLU A CA 1
ATOM 601 C C . GLU A 1 75 ? -27.057 21.487 34.615 1.00 92.44 75 GLU A C 1
ATOM 603 O O . GLU A 1 75 ? -26.968 22.711 34.566 1.00 92.44 75 GLU A O 1
ATOM 608 N N . VAL A 1 76 ? -26.285 20.673 33.884 1.00 93.38 76 VAL A N 1
ATOM 609 C CA . VAL A 1 76 ? -25.234 21.150 32.970 1.00 93.38 76 VAL A CA 1
ATOM 610 C C . VAL A 1 76 ? -25.840 22.016 31.866 1.00 93.38 76 VAL A C 1
ATOM 612 O O . VAL A 1 76 ? -25.377 23.127 31.628 1.00 93.38 76 VAL A O 1
ATOM 615 N N . ILE A 1 77 ? -26.944 21.564 31.260 1.00 92.88 77 ILE A N 1
ATOM 616 C CA . ILE A 1 77 ? -27.657 22.322 30.219 1.00 92.88 77 ILE A CA 1
ATOM 617 C C . ILE A 1 77 ? -28.157 23.671 30.755 1.00 92.88 77 ILE A C 1
ATOM 619 O O . ILE A 1 77 ? -28.107 24.682 30.055 1.00 92.88 77 ILE A O 1
ATOM 623 N N . ALA A 1 78 ? -28.682 23.699 31.981 1.00 92.50 78 ALA A N 1
ATOM 624 C CA . ALA A 1 78 ? -29.177 24.927 32.594 1.00 92.50 78 ALA A CA 1
ATOM 625 C C . ALA A 1 78 ? -28.040 25.903 32.928 1.00 92.50 78 ALA A C 1
ATOM 627 O O . ALA A 1 78 ? -28.191 27.102 32.705 1.00 92.50 78 ALA A O 1
ATOM 628 N N . GLN A 1 79 ? -26.909 25.392 33.420 1.00 92.88 79 GLN A N 1
ATOM 629 C CA . GLN A 1 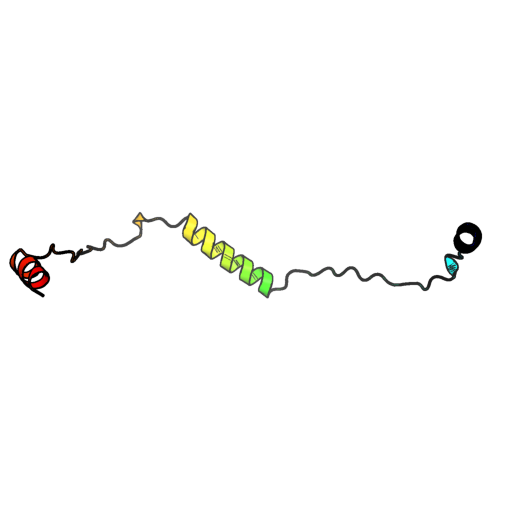79 ? -25.725 26.190 33.721 1.00 92.88 79 GLN A CA 1
ATOM 630 C C . GLN A 1 79 ? -25.132 26.828 32.457 1.00 92.88 79 GLN A C 1
ATOM 632 O O . GLN A 1 79 ? -24.813 28.012 32.476 1.00 92.88 79 GLN A O 1
ATOM 637 N N . GLU A 1 80 ? -25.042 26.085 31.351 1.00 89.00 80 GLU A N 1
ATOM 638 C CA . GLU A 1 80 ? -24.575 26.620 30.063 1.00 89.00 80 GLU A CA 1
ATOM 639 C C . GLU A 1 80 ? -25.524 27.669 29.476 1.00 89.00 80 GLU A C 1
ATOM 641 O O . GLU A 1 80 ? -25.071 28.648 28.898 1.00 89.00 80 GLU A O 1
ATOM 646 N N . LYS A 1 81 ? -26.843 27.501 29.639 1.00 90.06 81 LYS A N 1
ATOM 647 C CA . LYS A 1 81 ? -27.836 28.486 29.173 1.00 90.06 81 LYS A CA 1
ATOM 648 C C . LYS A 1 81 ? -27.825 29.803 29.951 1.00 90.06 81 LYS A C 1
ATOM 650 O O . LYS A 1 81 ? -28.413 30.771 29.476 1.00 90.06 81 LYS A O 1
ATOM 655 N N . ALA A 1 82 ? -27.274 29.805 31.161 1.00 84.50 82 ALA A N 1
ATOM 656 C CA . ALA A 1 82 ? -27.248 30.962 32.050 1.00 84.50 82 ALA A CA 1
ATOM 657 C C . ALA A 1 82 ? -25.935 31.765 31.973 1.00 84.50 82 ALA A C 1
ATOM 659 O O . ALA A 1 82 ? -25.855 32.823 32.600 1.00 84.50 82 ALA A O 1
ATOM 660 N N . ALA A 1 83 ? -24.930 31.259 31.248 1.00 65.44 83 ALA A N 1
ATOM 661 C CA . ALA A 1 83 ? -23.689 31.959 30.909 1.00 65.44 83 ALA A CA 1
ATOM 662 C C . ALA A 1 83 ? -23.870 32.824 29.651 1.00 65.44 83 ALA A C 1
ATOM 664 O O . ALA A 1 83 ? -23.222 33.893 29.593 1.00 65.44 83 ALA A O 1
#

Solvent-accessible surface area (backbone atoms only — not comparable to full-atom values): 5592 Å² total; per-residue (Å²): 127,72,63,62,58,54,50,52,52,52,54,51,54,62,73,70,56,60,72,83,76,55,76,90,71,87,82,78,79,85,80,80,68,82,49,72,66,56,53,50,52,52,50,53,52,49,53,53,50,52,54,60,77,68,52,63,74,84,77,56,76,90,76,91,80,84,83,88,76,78,78,81,50,74,65,56,54,50,55,63,73,74,108

Sequence (83 aa):
MNSDSNRQALLGNIKGFEKSRLKHTVTKVKQFKPTKQDIESEKEHKQMIEGIETFDPSKLKHAETLEKNPLPTKEVIAQEKAA

InterPro domains:
  IPR001152 Beta-thymosin [PF01290] (12-45)
  IPR001152 Beta-thymosin [PF01290] (50-82)
  IPR001152 Beta-thymosin [SM00152] (11-47)
  IPR001152 Beta-thymosin [SM00152] (49-83)
  IPR003124 WH2 domain [PS51082] (6-25)
  IPR038386 Beta-thymosin superfamily [G3DSA:1.20.5.520] (5-45)
  IPR038386 Beta-thymosin superfamily [G3DSA:1.20.5.520] (46-83)